Protein AF-A0A0A1Z7L1-F1 (afdb_monomer)

Nearest PDB structures (foldseek):
  8b0x-assembly1_T  TM=8.511E-01  e=6.942E-01  Escherichia coli B
  7v2p-assembly1_T  TM=8.563E-01  e=6.942E-01  Thermus thermophilus HB8
  7m4u-assembly1_t  TM=6.921E-01  e=3.781E-01  Acinetobacter baumannii AB0057
  8cvl-assembly2_2t  TM=7.109E-01  e=5.444E-01  Thermus thermophilus HB8
  1yxr-assembly1_A  TM=4.765E-01  e=4.852E+00  Homo sapiens

Organism: NCBI:txid59925

Sequence 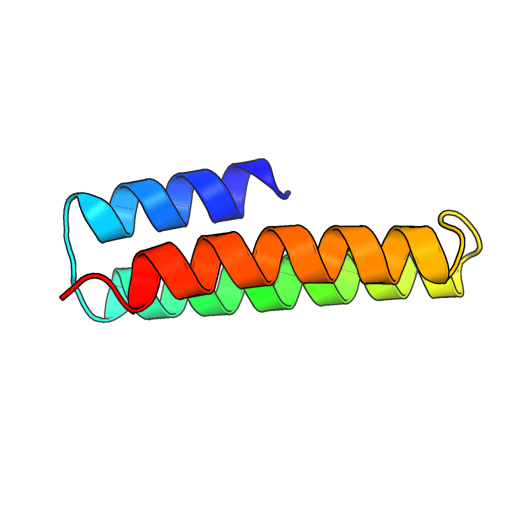(67 aa):
MTKKTLENCEKYKKEPNKDNEDLVKTSLNKVFSLIDKAVKKNVLHKNNGANKKSKINTFVKSTLTTK

Mean predicted aligned error: 4.03 Å

Radius of gyration: 12.64 Å; Cα contacts (8 Å, |Δi|>4): 43; chains: 1; bounding box: 30×17×36 Å

InterPro domains:
  IPR002583 Small ribosomal subunit protein bS20 [PF01649] (11-61)
  IPR002583 Small ribosomal subunit protein bS20 [PTHR33398] (2-63)
  IPR002583 Small ribosomal subunit protein bS20 [TIGR00029] (3-61)
  IPR036510 Small ribosomal subunit protein bS20 superfamily [G3DSA:1.20.58.110] (1-67)
  IPR036510 Small ribosomal subunit protein bS20 superfamily [SSF46992] (11-63)

pLDDT: mean 88.83, std 9.01, range [48.47, 97.75]

Solvent-accessible surface area (backbone atoms only — not comparable to full-atom values): 3701 Å² total; per-residue (Å²): 107,71,64,58,35,51,53,31,47,54,49,24,73,76,47,85,45,73,70,36,50,50,48,28,53,54,41,47,54,54,49,51,54,50,41,51,51,33,32,76,67,66,76,32,57,67,67,57,37,52,51,53,50,50,56,51,49,54,54,51,48,56,61,70,65,66,121

Foldseek 3Di:
DLVQLVVLLVVCLVPVDPVSLVSNVVVLVVVLVVLVVCCVVVVDPPVRSVVVNVVSVVVNCVSVVPD

Structure (mmCIF, N/CA/C/O backbone):
data_AF-A0A0A1Z7L1-F1
#
_entry.id   AF-A0A0A1Z7L1-F1
#
loop_
_atom_site.group_PDB
_atom_site.id
_atom_site.type_symbol
_atom_site.label_atom_id
_atom_site.label_alt_id
_atom_site.label_comp_id
_atom_site.label_asym_id
_atom_site.label_entity_id
_atom_site.label_seq_id
_atom_site.pdbx_PDB_ins_code
_atom_site.Cartn_x
_atom_site.Cartn_y
_atom_site.Cartn_z
_atom_site.occupancy
_atom_site.B_iso_or_equiv
_atom_site.auth_seq_id
_atom_site.auth_comp_id
_atom_site.auth_asym_id
_atom_site.auth_atom_id
_atom_site.pdbx_PDB_model_num
ATOM 1 N N . MET A 1 1 ? -0.565 11.593 -4.527 1.00 60.25 1 MET A N 1
ATOM 2 C C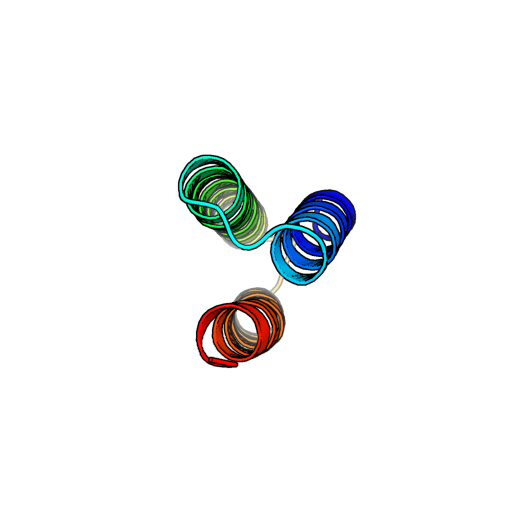A . MET A 1 1 ? -1.230 10.306 -4.204 1.00 60.25 1 MET A CA 1
ATOM 3 C C . MET A 1 1 ? -0.948 9.876 -2.772 1.00 60.25 1 MET A C 1
ATOM 5 O O . MET A 1 1 ? -1.896 9.832 -2.008 1.00 60.25 1 MET A O 1
ATOM 9 N N . THR A 1 2 ? 0.313 9.685 -2.364 1.00 74.00 2 THR A N 1
ATOM 10 C CA . THR A 1 2 ? 0.668 9.405 -0.954 1.00 74.00 2 THR A CA 1
ATOM 11 C C . THR A 1 2 ? 0.129 10.468 0.008 1.00 74.00 2 THR A C 1
ATOM 13 O O . THR A 1 2 ? -0.433 10.121 1.036 1.00 74.00 2 THR A O 1
ATOM 16 N N . LYS A 1 3 ? 0.176 11.749 -0.392 1.00 78.06 3 LYS A N 1
ATOM 17 C CA . LYS A 1 3 ? -0.421 12.873 0.350 1.00 78.06 3 LYS A CA 1
ATOM 18 C C . LYS A 1 3 ? -1.904 12.660 0.696 1.00 78.06 3 LYS A C 1
ATOM 20 O O . LYS A 1 3 ? -2.296 12.909 1.821 1.00 78.06 3 LYS A O 1
ATOM 25 N N . LYS A 1 4 ? -2.700 12.109 -0.229 1.00 80.00 4 LYS A N 1
ATOM 26 C CA . LYS A 1 4 ? -4.140 11.879 -0.020 1.00 80.00 4 LYS A CA 1
ATOM 27 C C . LYS A 1 4 ? -4.402 10.778 1.012 1.00 80.00 4 LYS A C 1
ATOM 29 O O . LYS A 1 4 ? -5.336 10.874 1.793 1.00 80.00 4 LYS A O 1
ATOM 34 N N . THR A 1 5 ? -3.566 9.740 1.034 1.00 80.50 5 THR A N 1
ATOM 35 C CA . THR A 1 5 ? -3.637 8.698 2.070 1.00 80.50 5 THR A CA 1
ATOM 36 C C . THR A 1 5 ? -3.240 9.248 3.437 1.00 80.50 5 THR A C 1
ATOM 38 O O . THR A 1 5 ? -3.884 8.904 4.420 1.00 80.50 5 THR A O 1
ATOM 41 N N . LEU A 1 6 ? -2.239 10.135 3.501 1.00 84.06 6 LEU A N 1
ATOM 42 C CA . LEU A 1 6 ? -1.855 10.814 4.744 1.00 84.06 6 LEU A CA 1
ATOM 43 C C . LEU A 1 6 ? -2.976 11.729 5.260 1.00 84.06 6 LEU A C 1
ATOM 45 O O . LEU A 1 6 ? -3.357 11.606 6.416 1.00 84.06 6 LEU A O 1
ATOM 49 N N . GLU A 1 7 ? -3.576 12.549 4.393 1.00 86.06 7 GLU A N 1
ATOM 50 C CA . GLU A 1 7 ? -4.730 13.394 4.739 1.00 86.06 7 GLU A CA 1
ATOM 51 C C . GLU A 1 7 ? -5.918 12.561 5.251 1.00 86.06 7 GLU A C 1
ATOM 53 O O . GLU A 1 7 ? -6.549 12.921 6.241 1.00 86.06 7 GLU A O 1
ATOM 58 N N . ASN A 1 8 ? -6.212 11.415 4.625 1.00 85.06 8 ASN A N 1
ATOM 59 C CA . ASN A 1 8 ? -7.266 10.514 5.103 1.00 85.06 8 ASN A CA 1
ATOM 60 C C . ASN A 1 8 ? -6.930 9.908 6.476 1.00 85.06 8 ASN A C 1
ATOM 62 O O . ASN A 1 8 ? -7.816 9.769 7.313 1.00 85.06 8 ASN A O 1
ATOM 66 N N . CYS A 1 9 ? -5.660 9.575 6.727 1.00 83.62 9 CYS A N 1
ATOM 67 C CA . CYS A 1 9 ? -5.210 9.102 8.038 1.00 83.62 9 CYS A CA 1
ATOM 68 C C . CYS A 1 9 ? -5.342 10.197 9.107 1.00 83.62 9 CYS A C 1
ATOM 70 O O . CYS A 1 9 ? -5.752 9.910 10.225 1.00 83.62 9 CYS A O 1
ATOM 72 N N . GLU A 1 10 ? -5.035 11.454 8.778 1.00 86.06 10 GLU A N 1
ATOM 73 C CA . GLU A 1 10 ? -5.238 12.591 9.684 1.00 86.06 10 GLU A CA 1
ATOM 74 C C . GLU A 1 10 ? -6.719 12.835 9.981 1.00 86.06 10 GLU A C 1
ATOM 76 O O . GLU A 1 10 ? -7.077 13.093 11.128 1.00 86.06 10 GLU A O 1
ATOM 81 N N . LYS A 1 11 ? -7.587 12.713 8.970 1.00 85.31 11 LYS A N 1
ATOM 82 C CA . LYS A 1 11 ? -9.042 12.786 9.156 1.00 85.31 11 LYS A CA 1
ATOM 83 C C . LYS A 1 11 ? -9.546 11.682 10.080 1.00 85.31 11 LYS A C 1
ATOM 85 O O . LYS A 1 11 ? -10.262 11.985 11.023 1.00 85.31 11 LYS A O 1
ATOM 90 N N . TYR A 1 12 ? -9.100 10.442 9.876 1.00 85.56 12 TYR A N 1
ATOM 91 C CA . TYR A 1 12 ? -9.445 9.324 10.757 1.00 85.56 12 TYR A CA 1
ATOM 92 C C . TYR A 1 12 ? -8.951 9.529 12.198 1.00 85.56 12 TYR A C 1
ATOM 94 O O . TYR A 1 12 ? -9.669 9.215 13.138 1.00 85.56 12 TYR A O 1
ATOM 102 N N . LYS A 1 13 ? -7.760 10.114 12.400 1.00 84.44 13 LYS A N 1
ATOM 103 C CA . LYS A 1 13 ? -7.274 10.459 13.750 1.00 84.44 13 LYS A CA 1
ATOM 104 C C . LYS A 1 13 ? -8.151 11.490 14.462 1.00 84.44 13 LYS A C 1
ATOM 106 O O . LYS A 1 13 ? -8.250 11.442 15.681 1.00 84.44 13 LYS A O 1
ATOM 111 N N . LYS A 1 14 ? -8.727 12.445 13.725 1.00 85.00 14 LYS A N 1
ATOM 112 C CA . LYS A 1 14 ? -9.628 13.469 14.282 1.00 85.00 14 LYS A CA 1
ATOM 113 C C . LYS A 1 14 ? -11.025 12.911 14.536 1.00 85.00 14 LYS A C 1
ATOM 115 O O . LYS A 1 14 ? -11.631 13.226 15.551 1.00 85.00 14 LYS A O 1
ATOM 120 N N . GLU A 1 15 ? -11.512 12.084 13.618 1.00 83.31 15 GLU A N 1
ATOM 121 C CA . GLU A 1 15 ? -12.843 11.488 13.650 1.00 83.31 15 GLU A CA 1
ATOM 122 C C . GLU A 1 15 ? -12.742 9.992 13.315 1.00 83.31 15 GLU A C 1
ATOM 124 O O . GLU A 1 15 ? -12.832 9.609 12.137 1.00 83.31 15 GLU A O 1
ATOM 129 N N . PRO A 1 16 ? -12.543 9.134 14.333 1.00 81.88 16 PRO A N 1
ATOM 130 C CA . PRO A 1 16 ? -12.464 7.693 14.146 1.00 81.88 16 PRO A CA 1
ATOM 131 C C . PRO A 1 16 ? -13.871 7.133 13.915 1.00 81.88 16 PRO A C 1
ATOM 133 O O . PRO A 1 16 ? -14.549 6.665 14.827 1.00 81.88 16 PRO A O 1
ATOM 136 N N . ASN A 1 17 ? -14.327 7.222 12.669 1.00 86.88 17 ASN A N 1
ATOM 137 C CA . ASN A 1 17 ? -15.580 6.647 12.198 1.00 86.88 17 ASN A CA 1
ATOM 138 C C . ASN A 1 17 ? -15.319 5.628 11.077 1.00 86.88 17 ASN A C 1
ATOM 140 O O . ASN A 1 17 ? -14.240 5.577 10.477 1.00 86.88 17 ASN A O 1
ATOM 144 N N . LYS A 1 18 ? -16.326 4.793 10.813 1.00 84.75 18 LYS A N 1
ATOM 145 C CA . LYS A 1 18 ? -16.219 3.677 9.867 1.00 84.75 18 LYS A CA 1
ATOM 146 C C . LYS A 1 18 ? -16.019 4.148 8.422 1.00 84.75 18 LYS A C 1
ATOM 148 O O . LYS A 1 18 ? -15.228 3.560 7.691 1.00 84.75 18 LYS A O 1
ATOM 153 N N . ASP A 1 19 ? -16.642 5.262 8.050 1.00 86.25 19 ASP A N 1
ATOM 154 C CA . ASP A 1 19 ? -16.514 5.847 6.713 1.00 86.25 19 ASP A CA 1
ATOM 155 C C . ASP A 1 19 ? -15.083 6.347 6.443 1.00 86.25 19 ASP A C 1
ATOM 157 O O . ASP A 1 19 ? -14.502 6.092 5.385 1.00 86.25 19 ASP A O 1
ATOM 161 N N . ASN A 1 20 ? -14.465 7.009 7.424 1.00 86.44 20 ASN A N 1
ATOM 162 C CA . ASN A 1 20 ? -13.082 7.475 7.357 1.00 86.44 20 ASN A CA 1
ATOM 163 C C . ASN A 1 20 ? -12.098 6.298 7.323 1.00 86.44 20 ASN A C 1
ATOM 165 O O . ASN A 1 20 ? -11.098 6.361 6.602 1.00 86.44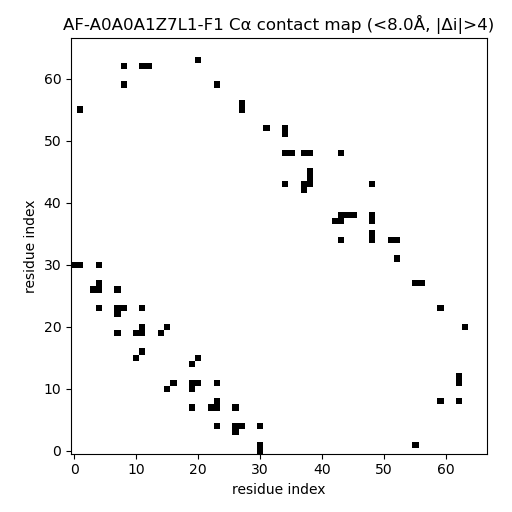 20 ASN A O 1
ATOM 169 N N . GLU A 1 21 ? -12.384 5.209 8.041 1.00 87.31 21 GLU A N 1
ATOM 170 C CA . GLU A 1 21 ? -11.597 3.974 7.972 1.00 87.31 21 GLU A CA 1
ATOM 171 C C . GLU A 1 21 ? -11.599 3.389 6.548 1.00 87.31 21 GLU A C 1
ATOM 173 O O . GLU A 1 21 ? -10.545 3.064 5.984 1.00 87.31 21 GLU A O 1
ATOM 178 N N . ASP A 1 22 ? -12.774 3.316 5.923 1.00 89.19 22 ASP A N 1
ATOM 179 C CA . ASP A 1 22 ? -12.933 2.795 4.566 1.00 89.19 22 ASP A CA 1
ATOM 180 C C . ASP A 1 22 ? -12.293 3.714 3.515 1.00 89.19 22 ASP A C 1
ATOM 182 O O . ASP A 1 22 ? -11.679 3.237 2.548 1.00 89.19 22 ASP A O 1
ATOM 186 N N . LEU A 1 23 ? -12.315 5.034 3.728 1.00 89.62 23 LEU A N 1
ATOM 187 C CA . LEU A 1 23 ? -11.571 5.998 2.912 1.00 89.62 23 LEU A CA 1
ATOM 188 C C . LEU A 1 23 ? -10.053 5.801 3.014 1.00 89.62 23 LEU A C 1
ATOM 190 O O . LEU A 1 23 ? -9.345 5.898 1.999 1.00 89.62 23 LEU A O 1
ATOM 194 N N . VAL A 1 24 ? -9.528 5.506 4.207 1.00 89.56 24 VAL A N 1
ATOM 195 C CA . VAL A 1 24 ? -8.109 5.177 4.401 1.00 89.56 24 VAL A CA 1
ATOM 196 C C . VAL A 1 24 ? -7.760 3.906 3.625 1.00 89.56 24 VAL A C 1
ATOM 198 O O . VAL A 1 24 ? -6.858 3.956 2.780 1.00 89.56 24 VAL A O 1
ATOM 201 N N . LYS A 1 25 ? -8.512 2.811 3.808 1.00 91.00 25 LYS A N 1
ATOM 202 C CA . LYS A 1 25 ? -8.299 1.528 3.106 1.00 91.00 25 LYS A CA 1
ATOM 203 C C . LYS A 1 25 ? -8.373 1.671 1.585 1.00 91.00 25 LYS A C 1
ATOM 205 O O . LYS A 1 25 ? -7.491 1.201 0.864 1.00 91.00 25 LYS A O 1
ATOM 210 N N . THR A 1 26 ? -9.379 2.384 1.083 1.00 92.25 26 THR A N 1
ATOM 211 C CA . THR A 1 26 ? -9.561 2.620 -0.357 1.00 92.25 26 THR A CA 1
ATOM 212 C C . THR A 1 26 ? -8.392 3.410 -0.939 1.00 92.25 26 THR A C 1
ATOM 214 O O . THR A 1 26 ? -7.851 3.066 -1.996 1.00 92.25 26 THR A O 1
ATOM 217 N N . SER A 1 27 ? -7.950 4.456 -0.236 1.00 91.81 27 SER A N 1
ATOM 218 C CA . SER A 1 27 ? -6.801 5.250 -0.672 1.00 91.81 27 SER A CA 1
ATOM 219 C C . SER A 1 27 ? -5.501 4.436 -0.661 1.00 91.81 27 SER A C 1
ATOM 221 O O . SER A 1 27 ? -4.718 4.541 -1.608 1.00 91.81 27 SER A O 1
ATOM 223 N N . LEU A 1 28 ? -5.307 3.573 0.343 1.00 92.50 28 LEU A N 1
ATOM 224 C CA . LEU A 1 28 ? -4.159 2.676 0.456 1.00 92.50 28 LEU A CA 1
ATOM 225 C C . LEU A 1 28 ? -4.082 1.714 -0.737 1.00 92.50 28 LEU A C 1
ATOM 227 O O . LEU A 1 28 ? -3.046 1.642 -1.403 1.00 92.50 28 LEU A O 1
ATOM 231 N N . ASN A 1 29 ? -5.194 1.052 -1.068 1.00 93.56 29 ASN A N 1
ATOM 232 C CA . ASN A 1 29 ? -5.281 0.137 -2.210 1.00 93.56 29 ASN A CA 1
ATOM 233 C C . ASN A 1 29 ? -4.940 0.840 -3.529 1.00 93.56 29 ASN A C 1
ATOM 235 O O . ASN A 1 29 ? -4.182 0.318 -4.354 1.00 93.56 29 ASN A O 1
ATOM 239 N N . LYS A 1 30 ? -5.435 2.071 -3.712 1.00 94.31 30 LYS A N 1
ATOM 240 C CA . LYS A 1 30 ? -5.125 2.879 -4.897 1.00 94.31 30 LYS A CA 1
ATOM 241 C C . LYS A 1 30 ? -3.633 3.205 -4.988 1.00 94.31 30 LYS A C 1
ATOM 243 O O . LYS A 1 30 ? -3.059 3.110 -6.073 1.00 94.31 30 LYS A O 1
ATOM 248 N N . VAL A 1 31 ? -2.989 3.556 -3.874 1.00 93.94 31 VAL A N 1
ATOM 249 C CA . VAL A 1 31 ? -1.545 3.835 -3.852 1.00 93.94 31 VAL A CA 1
ATOM 250 C C . VAL A 1 31 ? -0.726 2.579 -4.154 1.00 93.94 31 VAL A C 1
ATOM 252 O O . VAL A 1 31 ? 0.203 2.653 -4.957 1.00 93.94 31 VAL A O 1
ATOM 255 N N . PHE A 1 32 ? -1.086 1.422 -3.596 1.00 95.00 32 PHE A N 1
ATOM 256 C CA . PHE A 1 32 ? -0.399 0.162 -3.896 1.00 95.00 32 PHE A CA 1
ATOM 257 C C . PHE A 1 32 ? -0.510 -0.221 -5.369 1.00 95.00 32 PHE A C 1
ATOM 259 O O . PHE A 1 32 ? 0.515 -0.505 -5.987 1.00 95.00 32 PHE A O 1
ATOM 266 N N . SER A 1 33 ? -1.707 -0.116 -5.956 1.00 95.75 33 SER A N 1
ATOM 267 C CA . SER A 1 33 ? -1.915 -0.374 -7.386 1.00 95.75 33 SER A CA 1
ATOM 268 C C . SER A 1 33 ? -1.047 0.528 -8.270 1.00 95.75 33 SER A C 1
ATOM 270 O O . SER A 1 33 ? -0.480 0.074 -9.262 1.00 95.75 33 SER A O 1
ATOM 272 N N . LEU A 1 34 ? -0.893 1.807 -7.912 1.00 95.12 34 LEU A N 1
ATOM 273 C CA . LEU A 1 34 ? -0.038 2.734 -8.658 1.00 95.12 34 LEU A CA 1
ATOM 274 C C . LEU A 1 34 ? 1.449 2.397 -8.528 1.00 95.12 34 LEU A C 1
ATOM 276 O O . LEU A 1 34 ? 2.169 2.475 -9.521 1.00 95.12 34 LEU A O 1
ATOM 280 N N . ILE A 1 35 ? 1.904 1.997 -7.337 1.00 95.00 35 ILE A N 1
ATOM 281 C CA . ILE A 1 35 ? 3.287 1.545 -7.137 1.00 95.00 35 ILE A CA 1
ATOM 282 C C . ILE A 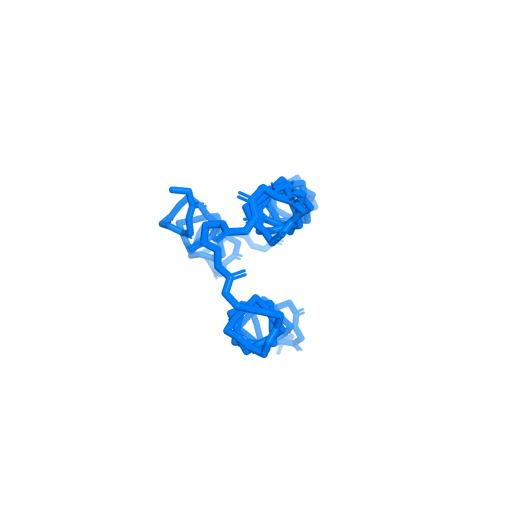1 35 ? 3.554 0.297 -7.979 1.00 95.00 35 ILE A C 1
ATOM 284 O O . ILE A 1 35 ? 4.563 0.248 -8.676 1.00 95.00 35 ILE A O 1
ATOM 288 N N . ASP A 1 36 ? 2.639 -0.672 -7.982 1.00 96.25 36 ASP A N 1
ATOM 289 C CA . ASP A 1 36 ? 2.789 -1.892 -8.781 1.00 96.25 36 ASP A CA 1
ATOM 290 C C . ASP A 1 36 ? 2.807 -1.609 -10.274 1.00 96.25 36 ASP A C 1
ATOM 292 O O . ASP A 1 36 ? 3.627 -2.164 -11.002 1.00 96.25 36 ASP A O 1
ATOM 296 N N . LYS A 1 37 ? 1.952 -0.695 -10.741 1.00 96.94 37 LYS A N 1
ATOM 297 C CA . LYS A 1 37 ? 1.983 -0.235 -12.132 1.00 96.94 37 LYS A CA 1
ATOM 298 C C . LYS A 1 37 ? 3.323 0.420 -12.465 1.00 96.94 37 LYS A C 1
ATOM 300 O O . LYS A 1 37 ? 3.877 0.124 -13.518 1.00 96.94 37 LYS A O 1
ATOM 305 N N . ALA A 1 38 ? 3.870 1.251 -11.579 1.00 96.50 38 ALA A N 1
ATOM 306 C CA . ALA A 1 38 ? 5.173 1.882 -11.781 1.00 96.50 38 ALA A CA 1
ATOM 307 C C . ALA A 1 38 ? 6.330 0.867 -11.783 1.00 96.50 38 ALA A C 1
ATOM 309 O O . ALA A 1 38 ? 7.245 0.996 -12.594 1.00 96.50 38 ALA A O 1
ATOM 310 N N . VAL A 1 39 ? 6.272 -0.169 -10.938 1.00 97.44 39 VAL A N 1
ATOM 311 C CA . VAL A 1 39 ? 7.240 -1.279 -10.950 1.00 97.44 39 VAL A CA 1
ATOM 312 C C . VAL A 1 39 ? 7.116 -2.088 -12.241 1.00 97.44 39 VAL A C 1
ATOM 314 O O . VAL A 1 39 ? 8.113 -2.307 -12.917 1.00 97.44 39 VAL A O 1
ATOM 317 N N . LYS A 1 40 ? 5.896 -2.465 -12.648 1.00 97.25 40 LYS A N 1
ATOM 318 C CA . LYS A 1 40 ? 5.641 -3.211 -13.895 1.00 97.25 40 LYS A CA 1
ATOM 319 C C . LYS A 1 40 ? 6.102 -2.448 -15.139 1.00 97.25 40 LYS A C 1
ATOM 321 O O . LYS A 1 40 ? 6.496 -3.058 -16.125 1.00 97.25 40 LYS A O 1
ATOM 326 N N . LYS A 1 41 ? 6.031 -1.116 -15.108 1.00 97.75 41 LYS A N 1
ATOM 327 C CA . LYS A 1 41 ? 6.509 -0.232 -16.180 1.00 97.75 41 LYS A CA 1
ATOM 328 C C . LYS A 1 41 ? 8.000 0.110 -16.065 1.00 97.75 41 LYS A C 1
ATOM 330 O O . LYS A 1 41 ? 8.458 0.969 -16.806 1.00 97.75 41 LYS A O 1
ATOM 335 N N . ASN A 1 42 ? 8.740 -0.530 -15.155 1.00 95.50 42 ASN A N 1
ATOM 336 C CA . ASN A 1 42 ? 10.159 -0.279 -14.879 1.00 95.50 42 ASN A CA 1
ATOM 337 C C . ASN A 1 42 ? 10.496 1.180 -14.506 1.00 95.50 42 ASN A C 1
ATOM 339 O O . ASN A 1 42 ? 11.657 1.571 -14.525 1.00 95.50 42 ASN A O 1
ATOM 343 N N . VAL A 1 43 ? 9.501 1.982 -14.107 1.00 97.56 43 VAL A N 1
ATOM 344 C CA . VAL A 1 43 ? 9.698 3.355 -13.607 1.00 97.56 43 VAL A CA 1
ATOM 345 C C . VAL A 1 43 ? 10.298 3.329 -12.198 1.00 97.56 43 VAL A C 1
ATOM 347 O O . VAL A 1 43 ? 11.049 4.218 -11.808 1.00 97.56 43 VAL A O 1
ATOM 350 N N . LEU A 1 44 ? 9.969 2.298 -11.413 1.00 95.38 44 LEU A N 1
ATOM 351 C CA . LEU A 1 44 ? 10.548 2.050 -10.096 1.00 95.38 44 LEU A CA 1
ATOM 352 C C . LEU A 1 44 ? 11.213 0.679 -10.067 1.00 95.38 44 LEU A C 1
ATOM 354 O O . LEU A 1 44 ? 10.615 -0.318 -10.464 1.00 95.38 44 LEU A O 1
ATOM 358 N N . HIS A 1 45 ? 12.408 0.607 -9.484 1.00 97.38 45 HIS A N 1
ATOM 359 C CA . HIS A 1 45 ? 13.014 -0.678 -9.154 1.00 97.38 45 HIS A CA 1
ATOM 360 C C . HIS A 1 45 ? 12.142 -1.447 -8.144 1.00 97.38 45 HIS A C 1
ATOM 362 O O . HIS A 1 45 ? 11.589 -0.848 -7.215 1.00 97.38 45 HIS A O 1
ATOM 368 N N . LYS A 1 46 ? 12.079 -2.780 -8.274 1.00 96.50 46 LYS A N 1
ATOM 369 C CA . LYS A 1 46 ? 11.282 -3.677 -7.411 1.00 96.50 46 LYS A CA 1
ATOM 370 C C . LYS A 1 46 ? 11.479 -3.416 -5.913 1.00 96.50 46 LYS A C 1
ATOM 372 O O . LYS A 1 46 ? 10.502 -3.279 -5.179 1.00 96.50 46 LYS A O 1
ATOM 377 N N . ASN A 1 47 ? 12.725 -3.222 -5.475 1.00 97.25 47 ASN A N 1
ATOM 378 C CA . ASN A 1 47 ? 13.035 -2.950 -4.066 1.00 97.25 47 ASN A CA 1
ATOM 379 C C . ASN A 1 47 ? 12.524 -1.572 -3.630 1.00 97.25 47 ASN A C 1
ATOM 381 O O . ASN A 1 47 ? 12.037 -1.418 -2.517 1.00 97.25 47 ASN A O 1
ATOM 385 N N . ASN A 1 48 ? 12.580 -0.565 -4.508 1.00 96.38 48 ASN A N 1
ATOM 386 C CA . ASN A 1 48 ? 12.056 0.765 -4.196 1.00 96.38 48 ASN A CA 1
ATOM 387 C C . ASN A 1 48 ? 10.521 0.736 -4.089 1.00 96.38 48 ASN A C 1
ATOM 389 O O . ASN A 1 48 ? 9.950 1.332 -3.177 1.00 96.38 48 ASN A O 1
ATOM 393 N N . GLY A 1 49 ? 9.852 -0.013 -4.972 1.00 96.50 49 GLY A N 1
ATOM 394 C CA . GLY A 1 49 ? 8.414 -0.268 -4.876 1.00 96.50 49 GLY A CA 1
ATOM 395 C C . GLY A 1 49 ? 8.030 -0.940 -3.554 1.00 96.50 49 GLY A C 1
ATOM 396 O O . GLY A 1 49 ? 7.168 -0.431 -2.834 1.00 96.50 49 GLY A O 1
ATOM 397 N N . ALA A 1 50 ? 8.721 -2.023 -3.188 1.00 96.31 50 ALA A N 1
ATOM 398 C CA . ALA A 1 50 ? 8.514 -2.730 -1.923 1.00 96.31 50 ALA A CA 1
ATOM 399 C C . ALA A 1 50 ? 8.756 -1.824 -0.701 1.00 96.31 50 ALA A C 1
ATOM 401 O O . ALA A 1 50 ? 7.907 -1.743 0.188 1.00 96.31 50 ALA A O 1
ATOM 402 N N . ASN A 1 51 ? 9.854 -1.062 -0.693 1.00 96.06 51 ASN A N 1
ATOM 403 C CA . ASN A 1 51 ? 10.186 -0.128 0.385 1.00 96.06 51 ASN A CA 1
ATOM 404 C C . ASN A 1 51 ? 9.118 0.960 0.552 1.00 96.06 51 ASN A C 1
ATOM 406 O O . ASN A 1 51 ? 8.728 1.282 1.675 1.00 96.06 51 ASN A O 1
ATOM 410 N N . LYS A 1 52 ? 8.603 1.519 -0.552 1.00 94.69 52 LYS A N 1
ATOM 411 C CA . LYS A 1 52 ? 7.518 2.513 -0.512 1.00 94.69 52 LYS A CA 1
ATOM 412 C C . LYS A 1 52 ? 6.223 1.916 0.038 1.00 94.69 52 LYS A C 1
ATOM 414 O O . LYS A 1 52 ? 5.595 2.545 0.885 1.00 94.69 52 LYS A O 1
ATOM 419 N N . LYS A 1 53 ? 5.845 0.708 -0.395 1.00 94.88 53 LYS A N 1
ATOM 420 C CA . LYS A 1 53 ? 4.671 0.001 0.144 1.00 94.88 53 LYS A CA 1
ATOM 421 C C . LYS A 1 53 ? 4.798 -0.252 1.642 1.00 94.88 53 LYS A C 1
ATOM 423 O O . LYS A 1 53 ? 3.865 0.047 2.378 1.00 94.88 53 LYS A O 1
ATOM 428 N N . SER A 1 54 ? 5.959 -0.740 2.081 1.00 95.06 54 SER 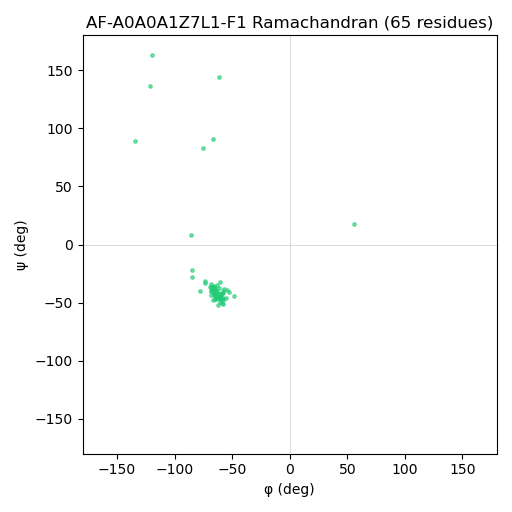A N 1
ATOM 429 C CA . SER A 1 54 ? 6.241 -1.011 3.493 1.00 95.06 54 SER A CA 1
ATOM 430 C C . SER A 1 54 ? 6.075 0.246 4.352 1.00 95.06 54 SER A C 1
ATOM 432 O O . SER A 1 54 ? 5.278 0.243 5.287 1.00 95.06 54 SER A O 1
ATOM 434 N N . LYS A 1 55 ? 6.710 1.366 3.969 1.00 93.25 55 LYS A N 1
ATOM 435 C CA . LYS A 1 55 ? 6.596 2.647 4.694 1.00 93.25 55 LYS A CA 1
ATOM 436 C C . LYS A 1 55 ? 5.146 3.110 4.862 1.00 93.25 55 LYS A C 1
ATOM 438 O O . LYS A 1 55 ? 4.748 3.508 5.952 1.00 93.25 55 LYS A O 1
ATOM 443 N N . ILE A 1 56 ? 4.356 3.047 3.789 1.00 92.69 56 ILE A N 1
ATOM 444 C CA . ILE A 1 56 ? 2.950 3.473 3.816 1.00 92.69 56 ILE A CA 1
ATOM 445 C C . ILE A 1 56 ? 2.116 2.526 4.684 1.00 92.69 56 ILE A C 1
ATOM 447 O O . ILE A 1 56 ? 1.308 2.985 5.486 1.00 92.69 56 ILE A O 1
ATOM 451 N N . ASN A 1 57 ? 2.330 1.215 4.560 1.00 92.88 57 ASN A N 1
ATOM 452 C CA . ASN A 1 57 ? 1.622 0.214 5.351 1.00 92.88 57 ASN A CA 1
ATOM 453 C C . ASN A 1 57 ? 1.866 0.396 6.852 1.00 92.88 57 ASN A C 1
ATOM 455 O O . ASN A 1 57 ? 0.920 0.372 7.631 1.00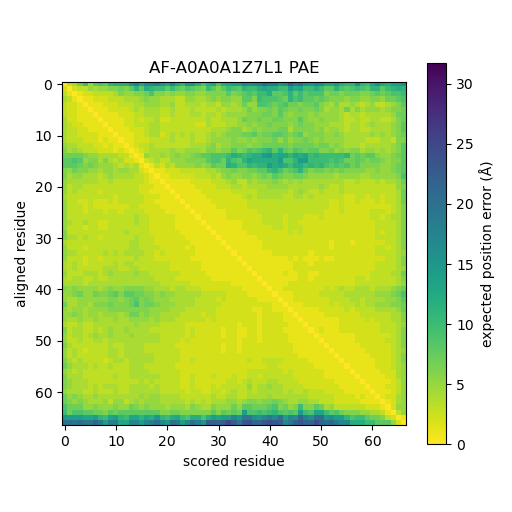 92.88 57 ASN A O 1
ATOM 459 N N . THR A 1 58 ? 3.119 0.614 7.257 1.00 92.31 58 THR A N 1
ATOM 460 C CA . THR A 1 58 ? 3.474 0.851 8.662 1.00 92.31 58 THR A CA 1
ATOM 461 C C . THR A 1 58 ? 2.764 2.084 9.213 1.00 92.31 58 THR A C 1
ATOM 463 O O . THR A 1 58 ? 2.203 2.029 10.304 1.00 92.31 58 THR A O 1
ATOM 466 N N . PHE A 1 59 ? 2.714 3.173 8.440 1.00 89.62 59 PHE A N 1
ATOM 467 C CA . PHE A 1 59 ? 2.021 4.395 8.846 1.00 89.62 59 PHE A CA 1
ATOM 468 C C . PHE A 1 59 ? 0.506 4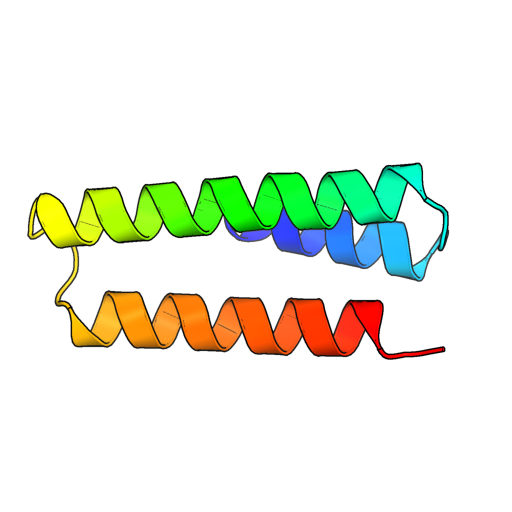.189 9.001 1.00 89.62 59 PHE A C 1
ATOM 470 O O . PHE A 1 59 ? -0.074 4.580 10.015 1.00 89.62 59 PHE A O 1
ATOM 477 N N . VAL A 1 60 ? -0.139 3.541 8.024 1.00 89.06 60 VAL A N 1
ATOM 478 C CA . VAL A 1 60 ? -1.583 3.270 8.082 1.00 89.06 60 VAL A CA 1
ATOM 479 C C . VAL A 1 60 ? -1.912 2.329 9.236 1.00 89.06 60 VAL A C 1
ATOM 481 O O . VAL A 1 60 ? -2.819 2.622 10.005 1.00 89.06 60 VAL A O 1
ATOM 484 N N . LYS A 1 61 ? -1.144 1.248 9.420 1.00 89.88 61 LYS A N 1
ATOM 485 C CA . LYS A 1 61 ? -1.322 0.333 10.556 1.00 89.88 61 LYS A CA 1
ATOM 486 C C . LYS A 1 61 ? -1.193 1.057 11.887 1.00 89.88 61 LYS A C 1
ATOM 488 O O . LYS A 1 61 ? -2.075 0.922 12.717 1.00 89.88 61 LYS A O 1
ATOM 493 N N . SER A 1 62 ? -0.153 1.871 12.068 1.00 88.19 62 SER A N 1
ATOM 494 C CA . SER A 1 62 ? -0.019 2.681 13.283 1.00 88.19 62 SER A CA 1
ATOM 495 C C . SER A 1 62 ? -1.234 3.580 13.499 1.00 88.19 62 SER A C 1
ATOM 497 O O . SER A 1 62 ? -1.665 3.728 14.630 1.00 88.19 62 SER A O 1
ATOM 499 N N . THR A 1 63 ? -1.805 4.145 12.436 1.00 85.50 63 THR A N 1
ATOM 500 C CA . THR A 1 63 ? -2.967 5.035 12.546 1.00 85.50 63 THR A CA 1
ATOM 501 C C . THR A 1 63 ? -4.268 4.290 12.867 1.00 85.50 63 THR A C 1
ATOM 503 O O . THR A 1 63 ? -5.110 4.834 13.568 1.00 85.50 63 THR A O 1
ATOM 506 N N . LEU A 1 64 ? -4.433 3.058 12.377 1.00 82.56 64 LEU A N 1
ATOM 507 C CA . LEU A 1 64 ? -5.623 2.233 12.616 1.00 82.56 64 LEU A CA 1
ATOM 508 C C . LEU A 1 64 ? -5.561 1.443 13.934 1.00 82.56 64 LEU A C 1
ATOM 510 O O . LEU A 1 64 ? -6.602 1.121 14.498 1.00 82.56 64 LEU A O 1
ATOM 514 N N . THR A 1 65 ? -4.360 1.106 14.414 1.00 79.25 65 THR A N 1
ATOM 515 C CA . THR A 1 65 ? -4.157 0.309 15.636 1.00 79.25 65 THR A CA 1
ATOM 516 C C . THR A 1 65 ? -4.175 1.152 16.912 1.00 79.25 65 THR A C 1
ATOM 518 O O . THR A 1 65 ? -4.430 0.594 17.976 1.00 79.25 65 THR A O 1
ATOM 521 N N . THR A 1 66 ? -3.919 2.465 16.844 1.00 63.03 66 THR A N 1
ATOM 522 C CA . THR A 1 66 ? -4.082 3.358 18.003 1.00 63.03 66 THR A CA 1
ATOM 523 C C . THR A 1 66 ? -5.568 3.439 18.373 1.00 63.03 66 THR A C 1
ATOM 525 O O . THR A 1 66 ? -6.311 4.235 17.804 1.00 63.03 66 THR A O 1
ATOM 528 N N . LYS A 1 67 ? -5.985 2.544 19.273 1.00 48.47 67 LYS A N 1
ATOM 529 C CA . LYS A 1 67 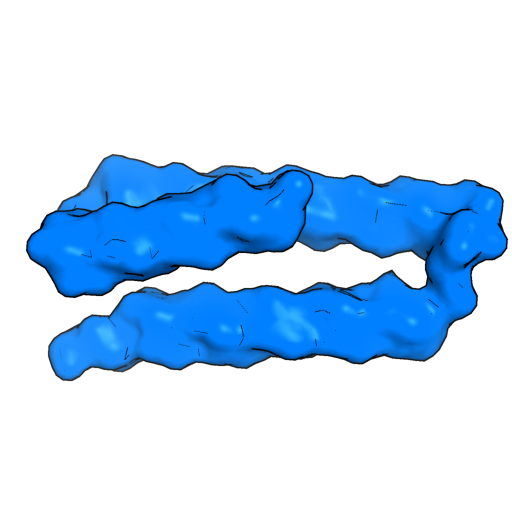? -7.222 2.605 20.056 1.00 48.47 67 LYS A CA 1
ATOM 530 C C . LYS A 1 67 ? -7.037 3.513 21.262 1.00 48.47 67 LYS A C 1
ATOM 532 O O . LYS A 1 67 ? -5.905 3.530 21.796 1.00 48.47 67 LYS A O 1
#

Secondary structure (DSSP, 8-state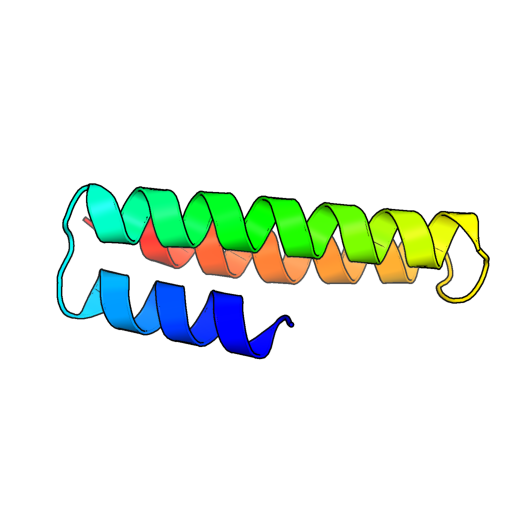):
-HHHHHHHHHHHHHS--HHHHHHHHHHHHHHHHHHHHHHHTTSS-HHHHHHHHHHHHHHHHHHHH--